Protein 1RSU (pdb70)

Foldseek 3Di:
DPPQPAAWKAWPQQKIWHWDQDLVFKIWGWIAHNPGDVLGIWIKIWGWDNDDDPPQDFIWIKMKTQPDDPNDHQQKMKMWTFTWHGDPWTKTKTKMWIAHDDDPVPRVPGIDIGIIMITNDGD/DDDPVPVD

InterPro domains:
  IPR005468 Avidin/streptavidin [PF01382] (38-156)
  IPR005468 Avidin/streptavidin [PS51326] (37-159)
  IPR005469 Avidin [PR00709] (41-55)
  IPR005469 Avidin [PR00709] (61-69)
  IPR005469 Avidin [PR00709] (90-102)
  IPR005469 Avidin [PR00709] (112-122)
  IPR005469 Avidin [PR00709] (128-139)
  IPR005469 Avidin [PR00709] (144-160)
  IPR017889 Avidin-like, conserved site [PS00577] (142-156)
  IPR036896 Avidin-like superfamily [G3DSA:2.40.128.30] (25-167)
  IPR036896 Avidin-like superfamily [SSF50876] (41-161)
  IPR051764 Avidin/Streptavidin-related [PTHR34399] (16-161)

Radius of gyration: 15.05 Å; Cα contacts (8 Å, |Δi|>4): 318; chains: 2; bounding box: 38×26×44 Å

B-factor: mean 24.79, std 15.85, range [7.82, 92.3]

Secondary structure (DSSP, 8-state):
--TTTSEEEEETTS-EEEEEE-TTSEEEEEEE-TT--GGG-EEEEEEE-SS--SSS--EEEEEEEEEE-SS-EEEEEEEEEEEEE-STT-EEEEEEEEEE---STTGGGSEEEEEEEEESS--/---GGG--

Solvent-accessible surface area: 7251 Å² total; per-residue (Å²): 94,30,82,28,0,56,23,47,0,36,2,117,88,15,0,17,2,66,3,72,6,22,79,100,1,31,4,71,20,32,0,20,3,58,116,29,68,42,89,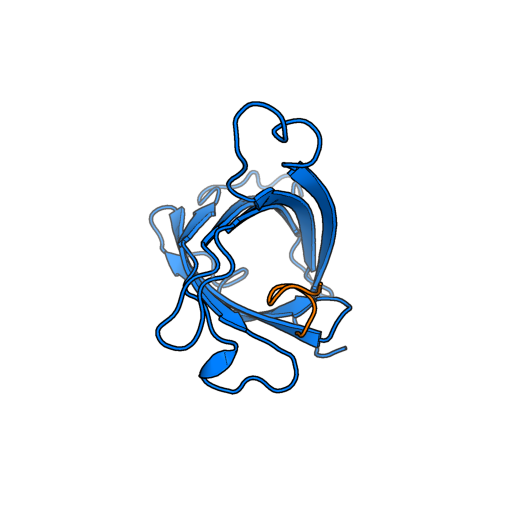13,91,4,116,2,90,16,144,13,61,42,86,43,62,143,119,72,65,22,9,61,14,22,5,54,0,60,1,116,24,144,135,90,68,29,125,15,36,0,57,2,75,21,85,27,40,32,63,112,113,15,81,0,57,8,121,25,92,1,62,28,68,55,93,166,84,50,46,196,118,20,69,88,109,15,140,12,43,0,45,77,115,140,100,234,74,10,3,1,81,80,16

Structure (mmCIF, N/CA/C/O backbone):
data_1RSU
#
_entry.id   1RSU
#
_cell.length_a   58.400
_cell.length_b   58.400
_cell.length_c   176.500
_cell.angle_alpha   90.00
_cell.angle_beta   90.00
_cell.angle_gamma   90.00
#
_symmetry.space_group_name_H-M   'I 41 2 2'
#
loop_
_entity.id
_entity.type
_entity.pdbx_description
1 polymer STREPTAVIDIN
2 polymer 'STREP-TAG II PEPTIDE'
3 water water
#
loop_
_atom_site.group_PDB
_atom_site.id
_atom_site.type_symbol
_atom_site.label_atom_id
_atom_site.label_alt_id
_atom_site.label_comp_id
_atom_site.label_asym_id
_atom_site.label_entity_id
_atom_site.label_seq_id
_atom_site.pdbx_PDB_ins_co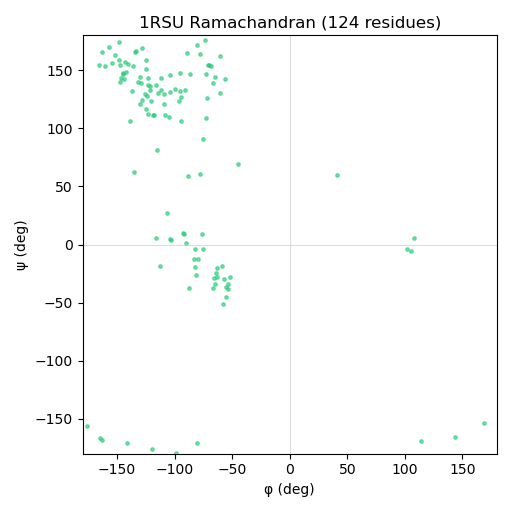de
_atom_site.Cartn_x
_atom_site.Cartn_y
_atom_site.Cartn_z
_atom_site.occupancy
_atom_site.B_iso_or_equiv
_atom_site.auth_seq_id
_atom_site.auth_comp_id
_atom_site.auth_asym_id
_atom_site.auth_atom_id
_atom_site.pdbx_PDB_model_num
ATOM 1 N N . MET A 1 1 ? 25.465 11.260 97.997 1.00 89.85 13 MET B N 1
ATOM 2 C CA . MET A 1 1 ? 26.326 10.744 99.096 1.00 89.03 13 MET B CA 1
ATOM 3 C C . MET A 1 1 ? 26.282 9.232 99.077 1.00 87.83 13 MET B C 1
ATOM 4 O O . MET A 1 1 ? 27.199 8.572 99.583 1.00 89.31 13 MET B O 1
ATOM 12 N N . GLU A 1 2 ? 25.208 8.686 98.502 1.00 84.66 14 GLU B N 1
ATOM 13 C CA . GLU A 1 2 ? 25.050 7.244 98.428 1.00 79.90 14 GLU B CA 1
ATOM 14 C C . GLU A 1 2 ? 25.951 6.614 97.370 1.00 75.88 14 GLU B C 1
ATOM 15 O O . GLU A 1 2 ? 25.616 6.538 96.176 1.00 73.93 14 GLU B O 1
ATOM 22 N N . ALA A 1 3 ? 27.136 6.232 97.835 1.00 70.66 15 ALA B N 1
ATOM 23 C CA . ALA A 1 3 ? 28.131 5.582 97.013 1.00 64.11 15 ALA B CA 1
ATOM 24 C C . ALA A 1 3 ? 27.507 4.250 96.611 1.00 58.84 15 ALA B C 1
ATOM 25 O O . ALA A 1 3 ? 27.720 3.769 95.489 1.00 61.14 15 ALA B O 1
ATOM 28 N N . GLY A 1 4 ? 26.712 3.680 97.523 1.00 49.15 16 GLY B N 1
ATOM 29 C CA . GLY A 1 4 ? 26.053 2.419 97.257 1.00 37.41 16 GLY B CA 1
ATOM 30 C C . GLY A 1 4 ? 25.255 2.480 95.971 1.00 30.63 16 GLY B C 1
ATOM 31 O O . GLY A 1 4 ? 25.244 1.527 95.193 1.00 29.50 16 GLY B O 1
ATOM 33 N N . ILE A 1 5 ? 24.616 3.620 95.734 1.00 23.67 17 ILE B N 1
ATOM 34 C CA . ILE A 1 5 ? 23.807 3.806 94.545 1.00 20.13 17 ILE B CA 1
ATOM 35 C C . ILE A 1 5 ? 24.600 4.304 93.346 1.00 19.18 17 ILE B C 1
ATOM 36 O O . ILE A 1 5 ? 24.316 3.946 92.211 1.00 17.64 17 ILE B O 1
ATOM 42 N N . THR A 1 6 ? 25.566 5.176 93.590 1.00 19.21 18 THR B N 1
ATOM 43 C CA . THR A 1 6 ? 26.354 5.739 92.506 1.00 18.34 18 THR B CA 1
ATOM 44 C C . THR A 1 6 ? 27.080 4.637 91.751 1.00 18.87 18 THR B C 1
ATOM 45 O O . THR A 1 6 ? 27.699 3.746 92.354 1.00 19.53 18 THR B O 1
ATOM 51 N N . GLY A 1 7 ? 26.962 4.667 90.434 1.00 17.22 19 GLY B N 1
ATOM 52 C CA . GLY A 1 7 ? 27.611 3.647 89.645 1.00 19.03 19 GLY B CA 1
ATOM 53 C C . GLY A 1 7 ? 26.785 3.241 88.448 1.00 17.58 19 GLY B C 1
ATOM 54 O O . GLY A 1 7 ? 25.848 3.939 88.057 1.00 17.38 19 GLY B O 1
ATOM 56 N N . THR A 1 8 ? 27.175 2.113 87.868 1.00 17.89 20 THR B N 1
ATOM 57 C CA . THR A 1 8 ? 26.547 1.531 86.693 1.00 17.09 20 THR B CA 1
ATOM 58 C C . THR A 1 8 ? 25.673 0.336 87.096 1.00 17.32 20 THR B C 1
ATOM 59 O O . THR A 1 8 ? 26.081 -0.525 87.865 1.00 16.38 20 THR B O 1
ATOM 65 N N . TRP A 1 9 ? 24.439 0.330 86.600 1.00 16.71 21 TRP B N 1
ATOM 66 C CA . TRP A 1 9 ? 23.469 -0.720 86.889 1.00 16.40 21 TRP B CA 1
ATOM 67 C C . TRP A 1 9 ? 22.952 -1.320 85.575 1.00 15.21 21 TRP B C 1
ATOM 68 O O . TRP A 1 9 ? 22.904 -0.644 84.532 1.00 15.66 21 TRP B O 1
ATOM 81 N N . TYR A 1 10 ? 22.572 -2.584 85.621 1.00 15.11 22 TYR B N 1
ATOM 82 C CA . TYR A 1 10 ? 22.093 -3.246 84.419 1.00 16.03 22 TYR B CA 1
ATOM 83 C C . TYR A 1 10 ? 20.806 -3.953 84.758 1.00 16.90 22 TYR B C 1
ATOM 84 O O . TYR A 1 10 ? 20.693 -4.524 85.843 1.00 17.09 22 TYR B O 1
ATOM 95 N N . ASN A 1 11 ? 19.832 -3.903 83.857 1.00 19.12 23 ASN B N 1
ATOM 96 C CA . ASN A 1 11 ? 18.574 -4.607 84.092 1.00 22.45 23 ASN B CA 1
ATOM 97 C C . ASN A 1 11 ? 18.626 -5.941 83.328 1.00 24.78 23 ASN B C 1
ATOM 98 O O . ASN A 1 11 ? 19.630 -6.244 82.666 1.00 23.98 23 ASN B O 1
ATOM 106 N N . GLN A 1 12 ? 17.558 -6.730 83.410 1.00 29.23 24 GLN B N 1
ATOM 107 C CA . GLN A 1 12 ? 17.508 -8.029 82.740 1.00 35.63 24 GLN B CA 1
ATOM 108 C C . GLN A 1 12 ? 17.722 -8.014 81.231 1.00 35.84 24 GLN B C 1
ATOM 109 O O . GLN A 1 12 ? 18.229 -8.984 80.665 1.00 38.12 24 GLN B O 1
ATOM 118 N N . LEU A 1 13 ? 17.330 -6.919 80.584 1.00 34.87 25 LEU B N 1
ATOM 119 C CA . LEU A 1 13 ? 17.439 -6.781 79.131 1.00 32.89 25 LEU B CA 1
ATOM 120 C C . LEU A 1 13 ? 18.808 -6.338 78.626 1.00 32.20 25 LEU B C 1
ATOM 121 O O . LEU A 1 13 ? 19.091 -6.456 77.443 1.00 34.58 25 LEU B O 1
ATOM 131 N N . GLY A 1 14 ? 19.678 -5.875 79.512 1.00 31.60 26 GLY B N 1
ATOM 132 C CA . GLY A 1 14 ? 20.962 -5.398 79.042 1.00 30.56 26 GLY B CA 1
ATOM 133 C C . GLY A 1 14 ? 21.050 -3.872 79.054 1.00 28.95 26 GLY B C 1
ATOM 134 O O . GLY A 1 14 ? 22.126 -3.312 78.801 1.00 30.64 26 GLY B O 1
ATOM 136 N N . SER A 1 15 ? 19.946 -3.189 79.359 1.00 25.67 27 SER B N 1
ATOM 137 C CA . SER A 1 15 ? 19.950 -1.719 79.422 1.00 24.79 27 SER B CA 1
ATOM 138 C C . SER A 1 15 ? 20.862 -1.266 80.557 1.00 21.70 27 SER B C 1
ATOM 139 O O . SER A 1 15 ? 20.934 -1.912 81.611 1.00 21.32 27 SER B O 1
ATOM 144 N N . THR A 1 16 ? 21.547 -0.155 80.337 1.00 20.13 28 THR B N 1
ATOM 145 C CA . THR A 1 16 ? 22.487 0.364 81.305 1.00 20.13 28 THR B CA 1
ATOM 146 C C . THR A 1 16 ? 22.029 1.694 81.851 1.00 18.25 28 THR B C 1
ATOM 147 O O . THR A 1 16 ? 21.677 2.601 81.111 1.00 18.77 28 THR B O 1
ATOM 153 N N . PHE A 1 17 ? 22.040 1.776 83.172 1.00 18.17 29 PHE B N 1
ATOM 154 C CA . PHE A 1 17 ? 21.599 2.928 83.937 1.00 18.41 29 PHE B CA 1
ATOM 155 C C . PHE A 1 17 ? 22.840 3.416 84.698 1.00 19.80 29 PHE B C 1
ATOM 156 O O . PHE A 1 17 ? 23.407 2.704 85.524 1.00 18.35 29 PHE B O 1
ATOM 165 N N . ILE A 1 18 ? 23.339 4.582 84.327 1.00 18.52 30 ILE B N 1
ATOM 166 C CA . ILE A 1 18 ? 24.512 5.141 84.987 1.00 19.52 30 ILE B CA 1
ATOM 167 C C . ILE A 1 18 ? 24.029 6.331 85.815 1.00 18.45 30 ILE B C 1
ATOM 168 O O . ILE A 1 18 ? 23.482 7.290 85.287 1.00 19.37 30 ILE B O 1
ATOM 174 N N . VAL A 1 19 ? 24.250 6.285 87.114 1.00 17.76 31 VAL B N 1
ATOM 175 C CA . VAL A 1 19 ? 23.738 7.334 87.970 1.00 17.17 31 VAL B CA 1
ATOM 176 C C . VAL A 1 19 ? 24.720 7.829 89.031 1.00 18.19 31 VAL B C 1
ATOM 177 O O . VAL A 1 19 ? 25.595 7.090 89.476 1.00 16.69 31 VAL B O 1
ATOM 182 N N . THR A 1 20 ? 24.539 9.085 89.440 1.00 19.18 32 THR B N 1
ATOM 183 C CA . THR A 1 20 ? 25.331 9.696 90.499 1.00 19.11 32 THR B CA 1
ATOM 184 C C . THR A 1 20 ? 24.332 10.112 91.576 1.00 19.03 32 THR B C 1
ATOM 185 O O . THR A 1 20 ? 23.357 10.806 91.261 1.00 19.13 32 THR B O 1
ATOM 191 N N . ALA A 1 21 ? 24.523 9.624 92.804 1.00 17.43 33 ALA B N 1
ATOM 192 C CA . ALA A 1 21 ? 23.653 9.968 93.939 1.00 18.61 33 ALA B CA 1
ATOM 193 C C . ALA A 1 21 ? 24.249 11.144 94.719 1.00 20.47 33 ALA B C 1
ATOM 194 O O . ALA A 1 21 ? 25.240 10.961 95.433 1.00 23.94 33 ALA B O 1
ATOM 197 N N . GLY A 1 22 ? 23.660 12.332 94.581 1.00 20.87 34 GLY B N 1
ATOM 198 C CA . GLY A 1 22 ? 24.129 13.528 95.269 1.00 21.62 34 GLY B CA 1
ATOM 199 C C . GLY A 1 22 ? 23.876 13.464 96.764 1.00 23.75 34 GLY B C 1
ATOM 200 O O . GLY A 1 22 ? 22.975 12.763 97.221 1.00 24.42 34 GLY B O 1
ATOM 202 N N . ALA A 1 23 ? 24.673 14.184 97.548 1.00 25.84 35 ALA B N 1
ATOM 203 C CA . ALA A 1 23 ? 24.521 14.171 99.013 1.00 28.20 35 ALA B CA 1
ATOM 204 C C . ALA A 1 23 ? 23.186 14.750 99.456 1.00 30.05 35 ALA B C 1
ATOM 205 O O . ALA A 1 23 ? 22.675 14.432 100.528 1.00 32.99 35 ALA B O 1
ATOM 208 N N . ASP A 1 24 ? 22.639 15.592 98.596 1.00 29.81 36 ASP B N 1
ATOM 209 C CA . ASP A 1 24 ? 21.364 16.262 98.799 1.00 31.34 36 ASP B CA 1
ATOM 210 C C . ASP A 1 24 ? 20.136 15.401 98.499 1.00 27.58 36 ASP B C 1
ATOM 211 O O . ASP A 1 24 ? 19.020 15.813 98.775 1.00 28.90 36 ASP B O 1
ATOM 217 N N . GLY A 1 25 ? 20.333 14.259 97.863 1.00 22.21 37 GLY B N 1
ATOM 218 C CA . GLY A 1 25 ? 19.200 13.428 97.532 1.00 18.74 37 GLY B CA 1
ATOM 219 C C . GLY A 1 25 ? 18.899 13.453 96.051 1.00 16.62 37 GLY B C 1
ATOM 220 O O . GLY A 1 25 ? 17.926 12.859 95.619 1.00 17.28 37 GLY B O 1
ATOM 222 N N . ALA A 1 26 ? 19.738 14.101 95.261 1.00 14.16 38 ALA B N 1
ATOM 223 C CA . ALA A 1 26 ? 19.508 14.158 93.835 1.00 14.09 38 ALA B CA 1
ATOM 224 C C . ALA A 1 26 ? 20.107 12.949 93.112 1.00 16.96 38 ALA B C 1
ATOM 225 O O . ALA A 1 26 ? 21.104 12.383 93.572 1.00 18.69 38 ALA B O 1
ATOM 228 N N . LEU A 1 27 ? 19.458 12.508 92.033 1.00 15.62 39 LEU B N 1
ATOM 229 C CA . LEU A 1 27 ? 19.960 11.413 91.190 1.00 15.82 39 LEU B CA 1
ATOM 230 C C . LEU A 1 27 ? 20.075 12.063 89.839 1.00 16.34 39 LEU B C 1
ATOM 231 O O . LEU A 1 27 ? 19.137 12.743 89.398 1.00 16.51 39 LEU B O 1
ATOM 237 N N . THR A 1 28 ? 21.205 11.845 89.182 1.00 14.43 40 THR B N 1
ATOM 238 C CA . THR A 1 28 ? 21.460 12.417 87.876 1.00 16.12 40 THR B CA 1
ATOM 239 C C . THR A 1 28 ? 22.248 11.391 87.050 1.00 15.22 40 THR B C 1
ATOM 240 O O . THR A 1 28 ? 23.096 10.676 87.592 1.00 18.06 40 THR B O 1
ATOM 250 N N . GLY A 1 29 ? 21.973 11.298 85.759 1.00 13.52 41 GLY B N 1
ATOM 251 C CA . GLY A 1 29 ? 22.708 10.346 84.960 1.00 13.08 41 GLY B CA 1
ATOM 252 C C . GLY A 1 29 ? 22.128 10.132 83.586 1.00 12.52 41 GLY B C 1
ATOM 253 O O . GLY A 1 29 ? 21.462 10.999 83.030 1.00 13.10 41 GLY B O 1
ATOM 255 N N . THR A 1 30 ? 22.373 8.949 83.039 1.00 13.50 42 THR B N 1
ATOM 256 C CA . THR A 1 30 ? 21.886 8.591 81.707 1.00 15.80 42 THR B CA 1
ATOM 257 C C . THR A 1 30 ? 21.406 7.124 81.655 1.00 16.18 42 THR B C 1
ATOM 258 O O . THR A 1 30 ? 21.808 6.294 82.482 1.00 18.28 42 THR B O 1
ATOM 268 N N . TYR A 1 31 ? 20.510 6.824 80.720 1.00 15.90 43 TYR B N 1
ATOM 269 C CA . TYR A 1 31 ? 19.961 5.483 80.538 1.00 15.72 43 TYR B CA 1
ATOM 270 C C . TYR A 1 31 ? 20.296 5.188 79.095 1.00 16.80 43 TYR B C 1
ATOM 271 O O . TYR A 1 31 ? 20.159 6.072 78.250 1.00 17.57 43 TYR B O 1
ATOM 291 N N . GLU A 1 32 ? 20.761 3.984 78.804 1.00 18.67 44 GLU B N 1
ATOM 292 C CA . GLU A 1 32 ? 21.086 3.626 77.423 1.00 25.04 44 GLU B CA 1
ATOM 293 C C . GLU A 1 32 ? 20.862 2.141 77.106 1.00 28.75 44 GLU B C 1
ATOM 294 O O . GLU A 1 32 ? 20.565 1.342 78.006 1.00 25.55 44 GLU B O 1
ATOM 301 N N . SER A 1 33 ? 21.024 1.777 75.830 1.00 34.39 45 SER B N 1
ATOM 302 C CA . SER A 1 33 ? 20.860 0.396 75.351 1.00 38.24 45 SER B CA 1
ATOM 303 C C . SER A 1 33 ? 22.054 -0.523 75.592 1.00 43.75 45 SER B C 1
ATOM 304 O O . SER A 1 33 ? 23.148 -0.065 75.967 1.00 44.18 45 SER B O 1
ATOM 309 N N . ALA A 1 34 ? 21.845 -1.816 75.325 1.00 48.72 46 ALA B N 1
ATOM 310 C CA . ALA A 1 34 ? 22.896 -2.828 75.461 1.00 52.82 46 ALA B CA 1
ATOM 311 C C . ALA A 1 34 ? 24.037 -2.393 74.547 1.00 54.97 46 ALA B C 1
ATOM 312 O O . ALA A 1 34 ? 25.191 -2.310 74.972 1.00 56.65 46 ALA B O 1
ATOM 315 N N . VAL A 1 35 ? 23.702 -2.100 73.292 1.00 57.16 47 VAL B N 1
ATOM 316 C CA . VAL A 1 35 ? 24.685 -1.609 72.320 1.00 59.28 47 VAL B CA 1
ATOM 317 C C . VAL A 1 35 ? 24.704 -0.087 72.475 1.00 58.53 47 VAL B C 1
ATOM 318 O O . VAL A 1 35 ? 24.408 0.665 71.537 1.00 59.48 47 VAL B O 1
ATOM 323 N N . GLY A 1 36 ? 25.029 0.336 73.691 1.00 55.67 48 GLY B N 1
ATOM 324 C CA . GLY A 1 36 ? 25.062 1.736 74.044 1.00 52.75 48 GLY B CA 1
ATOM 325 C C . GLY A 1 36 ? 25.709 2.757 73.126 1.00 50.80 48 GLY B C 1
ATOM 326 O O . GLY A 1 36 ? 26.777 3.305 73.441 1.00 51.38 48 GLY B O 1
ATOM 328 N N . ASN A 1 37 ? 25.099 3.008 71.976 1.00 46.78 49 ASN B N 1
ATOM 329 C CA . ASN A 1 37 ? 25.624 4.039 71.113 1.00 43.98 49 ASN B CA 1
ATOM 330 C C . ASN A 1 37 ? 24.931 5.330 71.560 1.00 41.28 49 ASN B C 1
ATOM 331 O O . ASN A 1 37 ? 23.935 5.295 72.303 1.00 40.21 49 ASN B O 1
ATOM 339 N N . ALA A 1 38 ? 25.466 6.468 71.136 1.00 37.78 50 ALA B N 1
ATOM 340 C CA . ALA A 1 38 ? 24.926 7.769 71.516 1.00 33.91 50 ALA B CA 1
ATOM 341 C C . ALA A 1 38 ? 23.450 7.908 71.210 1.00 30.52 50 ALA B C 1
ATOM 342 O O . ALA A 1 38 ? 22.710 8.544 71.948 1.00 28.33 50 ALA B O 1
ATOM 345 N N . GLU A 1 39 ? 23.029 7.277 70.127 1.00 28.29 51 GLU B N 1
ATOM 346 C CA . GLU A 1 39 ? 21.652 7.343 69.695 1.00 28.77 51 GLU B CA 1
ATOM 347 C C . GLU A 1 39 ? 20.657 6.738 70.680 1.00 26.21 51 GLU B C 1
ATOM 348 O O . GLU A 1 39 ? 19.467 7.069 70.648 1.00 24.05 51 GLU B O 1
ATOM 355 N N . SER A 1 40 ? 21.159 5.880 71.567 1.00 23.70 52 SER B N 1
ATOM 356 C CA . SER A 1 40 ? 20.319 5.186 72.537 1.00 23.65 52 SER B CA 1
ATOM 357 C C . SER A 1 40 ? 20.427 5.764 73.942 1.00 20.63 52 SER B C 1
ATOM 358 O O . SER A 1 40 ? 19.856 5.219 74.889 1.00 19.57 52 SER B O 1
ATOM 363 N N . ARG A 1 41 ? 21.173 6.850 74.083 1.00 19.69 53 ARG B N 1
ATOM 364 C CA . ARG A 1 41 ? 21.387 7.448 75.391 1.00 17.17 53 ARG B CA 1
ATOM 365 C C . ARG A 1 41 ? 20.415 8.592 75.693 1.00 15.17 53 ARG B C 1
ATOM 366 O O . ARG A 1 41 ? 20.246 9.502 74.880 1.00 15.53 53 ARG B O 1
ATOM 380 N N . TYR A 1 42 ? 19.814 8.564 76.884 1.00 14.38 54 TYR B N 1
ATOM 381 C CA . TYR A 1 42 ? 18.847 9.575 77.308 1.00 12.89 54 TYR B CA 1
ATOM 382 C C . TYR A 1 42 ? 19.184 10.034 78.716 1.00 12.55 54 TYR B C 1
ATOM 383 O O . TYR A 1 42 ? 19.709 9.261 79.521 1.00 14.05 54 TYR B O 1
ATOM 394 N N A VAL A 1 43 ? 18.959 11.304 79.007 0.30 12.58 55 VAL B N 1
ATOM 395 N N B VAL A 1 43 ? 18.883 11.293 78.993 0.70 11.88 55 VAL B N 1
ATOM 396 C CA A VAL A 1 43 ? 19.265 11.797 80.343 0.30 12.84 55 VAL B CA 1
ATOM 397 C CA B VAL A 1 43 ? 19.139 11.899 80.302 0.70 12.61 55 VAL B CA 1
ATOM 398 C C A VAL A 1 43 ? 18.156 11.437 81.332 0.30 12.31 55 VAL B C 1
ATOM 399 C C B VAL A 1 43 ? 18.101 11.462 81.349 0.50 11.46 55 VAL B C 1
ATOM 400 O O A VAL A 1 43 ? 16.989 11.271 80.962 0.30 11.84 55 VAL B O 1
ATOM 401 O O B VAL A 1 43 ? 16.921 11.271 81.036 0.50 10.30 55 VAL B O 1
ATOM 410 N N . LEU A 1 44 ? 18.538 11.303 82.593 1.00 12.53 56 LEU B N 1
ATOM 411 C CA . LEU A 1 44 ? 17.604 10.961 83.648 1.00 14.91 56 LEU B CA 1
ATOM 412 C C . LEU A 1 44 ? 17.857 11.835 84.852 1.00 14.51 56 LEU B C 1
ATOM 413 O O . LEU A 1 44 ? 18.970 12.287 85.072 1.00 13.82 56 LEU B O 1
ATOM 419 N N . THR A 1 45 ? 16.814 12.056 85.634 1.00 14.40 57 THR B N 1
ATOM 420 C CA . THR A 1 45 ? 16.927 12.808 86.861 1.00 13.76 57 THR B CA 1
ATOM 421 C C . THR A 1 45 ? 15.943 12.166 87.838 1.00 13.68 57 THR B C 1
ATOM 422 O O . THR A 1 45 ? 14.890 11.692 87.422 1.00 13.07 57 THR B O 1
ATOM 432 N N . GLY A 1 46 ? 16.265 12.181 89.126 1.00 13.19 58 GLY B N 1
ATOM 433 C CA . GLY A 1 46 ? 15.378 11.610 90.104 1.00 12.58 58 GLY B CA 1
ATOM 434 C C . GLY A 1 46 ? 15.775 12.064 91.488 1.00 13.62 58 GLY B C 1
ATOM 435 O O . GLY A 1 46 ? 16.598 12.972 91.636 1.00 12.39 58 GLY B O 1
ATOM 437 N N . ARG A 1 47 ? 15.225 11.396 92.494 1.00 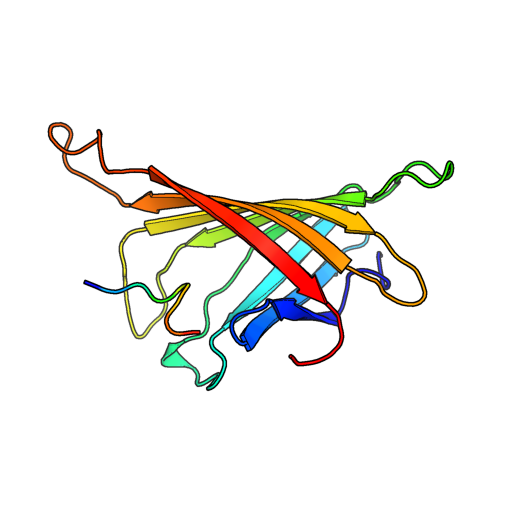14.39 59 ARG B N 1
ATOM 438 C CA . ARG A 1 47 ? 15.480 11.712 93.901 1.00 14.51 59 ARG B CA 1
ATOM 439 C C . ARG A 1 47 ? 15.528 10.396 94.671 1.00 13.74 59 ARG B C 1
ATOM 440 O O . ARG A 1 47 ? 14.940 9.407 94.244 1.00 12.50 59 ARG B O 1
ATOM 454 N N . TYR A 1 48 ? 16.194 10.405 95.825 1.00 13.48 60 TYR B N 1
ATOM 455 C CA . TYR A 1 48 ? 16.278 9.226 96.665 1.00 12.52 60 TYR B CA 1
ATOM 456 C C . TYR A 1 48 ? 16.352 9.692 98.114 1.00 12.49 60 TYR B C 1
ATOM 457 O O . TYR A 1 48 ? 16.697 10.848 98.388 1.00 13.69 60 TYR B O 1
ATOM 468 N N . ASP A 1 49 ? 15.997 8.800 99.026 1.00 12.06 61 ASP B N 1
ATOM 469 C CA . ASP A 1 49 ? 16.027 9.073 100.466 1.00 13.22 61 ASP B CA 1
ATOM 470 C C . ASP A 1 49 ? 17.517 9.083 100.868 1.00 15.81 61 ASP B C 1
ATOM 471 O O . ASP A 1 49 ? 18.178 8.036 100.891 1.00 15.90 61 ASP B O 1
ATOM 477 N N . SER A 1 50 ? 18.046 10.260 101.179 1.00 16.83 62 SER B N 1
ATOM 478 C CA . SER A 1 50 ? 19.454 10.370 101.547 1.00 18.39 62 SER B CA 1
ATOM 479 C C . SER A 1 50 ? 19.762 10.026 103.011 1.00 19.80 62 SER B C 1
ATOM 480 O O . SER A 1 50 ? 20.924 9.991 103.410 1.00 21.46 62 SER B O 1
ATOM 485 N N . ALA A 1 51 ? 18.725 9.745 103.797 1.00 17.81 63 ALA B N 1
ATOM 486 C CA . ALA A 1 51 ? 18.892 9.369 105.201 1.00 18.93 63 ALA B CA 1
ATOM 487 C C . ALA A 1 51 ? 17.990 8.171 105.516 1.00 20.42 63 ALA B C 1
ATOM 488 O O . ALA A 1 51 ? 17.084 8.270 106.340 1.00 18.84 63 ALA B O 1
ATOM 491 N N . PRO A 1 52 ? 18.219 7.021 104.850 1.00 21.74 64 PRO B N 1
ATOM 492 C CA . PRO A 1 52 ? 17.405 5.823 105.073 1.00 22.38 64 PRO B CA 1
ATOM 493 C C . PRO A 1 52 ? 17.425 5.261 106.495 1.00 24.14 64 PRO B C 1
ATOM 494 O O . PRO A 1 52 ? 18.293 5.607 107.301 1.00 23.41 64 PRO B O 1
ATOM 498 N N . ALA A 1 53 ? 16.435 4.426 106.807 1.00 25.56 65 ALA B N 1
ATOM 499 C CA . ALA A 1 53 ? 16.354 3.797 108.112 1.00 28.21 65 ALA B CA 1
ATOM 500 C C . ALA A 1 53 ? 17.488 2.777 108.163 1.00 31.72 65 ALA B C 1
ATOM 501 O O . ALA A 1 53 ? 17.936 2.257 107.138 1.00 31.60 65 ALA B O 1
ATOM 504 N N . THR A 1 54 ? 17.938 2.475 109.366 1.00 36.48 66 THR B N 1
ATOM 505 C CA . THR A 1 54 ? 19.044 1.549 109.537 1.00 40.83 66 THR B CA 1
ATOM 506 C C . THR A 1 54 ? 18.610 0.149 109.986 1.00 42.77 66 THR B C 1
ATOM 507 O O . THR A 1 54 ? 19.446 -0.745 110.171 1.00 47.66 66 THR B O 1
ATOM 513 N N . ASP A 1 55 ? 17.301 -0.058 110.085 1.00 40.00 67 ASP B N 1
ATOM 514 C CA . ASP A 1 55 ? 16.744 -1.337 110.512 1.00 35.98 67 ASP B CA 1
ATOM 515 C C . ASP A 1 55 ? 16.788 -2.422 109.435 1.00 34.64 67 ASP B C 1
ATOM 516 O O . ASP A 1 55 ? 16.183 -3.476 109.595 1.00 34.21 67 ASP B O 1
ATOM 522 N N . GLY A 1 56 ? 17.472 -2.157 108.331 1.00 31.54 68 GLY B N 1
ATOM 523 C CA . GLY A 1 56 ? 17.521 -3.141 107.270 1.00 29.86 68 GLY B CA 1
ATOM 524 C C . GLY A 1 56 ? 16.578 -2.819 106.117 1.00 28.78 68 GLY B C 1
ATOM 525 O O . GLY A 1 56 ? 16.567 -3.549 105.125 1.00 29.87 68 GLY B O 1
ATOM 527 N N . SER A 1 57 ? 15.775 -1.760 106.236 1.00 25.31 69 SER B N 1
ATOM 528 C CA . SER A 1 57 ? 14.863 -1.372 105.159 1.00 23.17 69 SER B CA 1
ATOM 529 C C . SER A 1 57 ? 15.662 -0.869 103.971 1.00 21.95 69 SER B C 1
ATOM 530 O O . SER A 1 57 ? 16.766 -0.345 104.129 1.00 21.75 69 SER B O 1
ATOM 535 N N . GLY A 1 58 ? 15.081 -1.000 102.784 1.00 20.69 70 GLY B N 1
ATOM 536 C CA . GLY A 1 58 ? 15.720 -0.517 101.577 1.00 17.98 70 GLY B CA 1
ATOM 537 C C . GLY A 1 58 ? 15.668 1.007 101.507 1.00 16.18 70 GLY B C 1
ATOM 538 O O . GLY A 1 58 ? 15.050 1.671 102.355 1.00 17.43 70 GLY B O 1
ATOM 540 N N . THR A 1 59 ? 16.304 1.551 100.477 1.00 14.63 71 THR B N 1
ATOM 541 C CA . THR A 1 59 ? 16.375 2.991 100.240 1.00 15.63 71 THR B CA 1
ATOM 542 C C . THR A 1 59 ? 15.430 3.386 99.090 1.00 14.47 71 THR B C 1
ATOM 543 O O . THR A 1 59 ? 15.685 3.046 97.930 1.00 14.02 71 THR B O 1
ATOM 549 N N . ALA A 1 60 ? 14.345 4.096 99.424 1.00 14.93 72 ALA B N 1
ATOM 550 C CA . ALA A 1 60 ? 13.349 4.508 98.431 1.00 11.96 72 ALA B CA 1
ATOM 551 C C . ALA A 1 60 ? 13.934 5.516 97.443 1.00 13.16 72 ALA B C 1
ATOM 552 O O . ALA A 1 60 ? 14.715 6.401 97.817 1.00 14.01 72 ALA B O 1
ATOM 555 N N . LEU A 1 61 ? 13.591 5.352 96.171 1.00 11.75 73 LEU B N 1
ATOM 556 C CA . LEU A 1 61 ? 14.077 6.245 95.127 1.00 13.23 73 LEU B CA 1
ATOM 557 C C . LEU A 1 61 ? 13.137 6.226 93.889 1.00 12.52 73 LEU B C 1
ATOM 558 O O . LEU A 1 61 ? 12.220 5.412 93.793 1.00 13.52 73 LEU B O 1
ATOM 568 N N . GLY A 1 62 ? 13.368 7.145 92.959 1.00 12.96 74 GLY B N 1
ATOM 569 C CA . GLY A 1 62 ? 12.592 7.178 91.742 1.00 11.81 74 GLY B CA 1
ATOM 570 C C . GLY A 1 62 ? 13.331 8.077 90.768 1.00 11.86 74 GLY B C 1
ATOM 571 O O . GLY A 1 62 ? 14.122 8.922 91.190 1.00 10.78 74 GLY B O 1
ATOM 573 N N . TRP A 1 63 ? 13.116 7.861 89.472 1.00 9.99 75 TRP B N 1
ATOM 574 C CA . TRP A 1 63 ? 13.723 8.693 88.444 1.00 10.21 75 TRP B CA 1
ATOM 575 C C . TRP A 1 63 ? 12.841 8.711 87.191 1.00 10.58 75 TRP B C 1
ATOM 576 O O . TRP A 1 63 ? 11.957 7.856 87.021 1.00 11.62 75 TRP B O 1
ATOM 589 N N . THR A 1 64 ? 13.088 9.686 86.323 1.00 9.41 76 THR B N 1
ATOM 590 C CA . THR A 1 64 ? 12.336 9.852 85.097 1.00 10.25 76 THR B CA 1
ATOM 591 C C . THR A 1 64 ? 13.270 10.009 83.910 1.00 11.78 76 THR B C 1
ATOM 592 O O . THR A 1 64 ? 14.377 10.549 84.048 1.00 12.99 76 THR B O 1
ATOM 598 N N . VAL A 1 65 ? 12.854 9.445 82.779 1.00 11.52 77 VAL B N 1
ATOM 599 C CA . VAL A 1 65 ? 13.535 9.604 81.503 1.00 11.78 77 VAL B CA 1
ATOM 600 C C . VAL A 1 65 ? 12.445 10.058 80.507 1.00 12.59 77 VAL B C 1
ATOM 601 O O . VAL A 1 65 ? 11.382 9.437 80.417 1.00 13.07 77 VAL B O 1
ATOM 606 N N . ALA A 1 66 ? 12.659 11.194 79.845 1.00 13.06 78 ALA B N 1
ATOM 607 C CA . ALA A 1 66 ? 11.766 11.648 78.763 1.00 13.13 78 ALA B CA 1
ATOM 608 C C . ALA A 1 66 ? 12.493 11.081 77.523 1.00 13.70 78 ALA B C 1
ATOM 609 O O . ALA A 1 66 ? 13.691 11.344 77.307 1.00 14.83 78 ALA B O 1
ATOM 612 N N . TRP A 1 67 ? 11.776 10.331 76.702 1.00 11.99 79 TRP B N 1
ATOM 613 C CA . TRP A 1 67 ? 12.390 9.704 75.554 1.00 12.91 79 TRP B CA 1
ATOM 614 C C . TRP A 1 67 ? 12.644 10.602 74.372 1.00 13.65 79 TRP B C 1
ATOM 615 O O . TRP A 1 67 ? 12.174 10.350 73.260 1.00 13.86 79 TRP B O 1
ATOM 628 N N . LYS A 1 68 ? 13.453 11.623 74.609 1.00 13.65 80 LYS B N 1
ATOM 629 C CA . LYS A 1 68 ? 13.852 12.527 73.552 1.00 15.35 80 LYS B CA 1
ATOM 630 C C . LYS A 1 68 ? 15.343 12.794 73.707 1.00 14.34 80 LYS B C 1
ATOM 631 O O . LYS A 1 68 ? 15.818 12.996 74.826 1.00 13.97 80 LYS B O 1
ATOM 641 N N . ASN A 1 69 ? 16.078 12.680 72.607 1.00 14.04 81 ASN B N 1
ATOM 642 C CA . ASN A 1 69 ? 17.491 13.020 72.577 1.00 15.82 81 ASN B CA 1
ATOM 643 C C . ASN A 1 69 ? 17.721 13.690 71.220 1.00 17.45 81 ASN B C 1
ATOM 644 O O . ASN A 1 69 ? 16.763 13.987 70.518 1.00 15.95 81 ASN B O 1
ATOM 652 N N . ASN A 1 70 ? 18.969 13.943 70.844 1.00 20.80 82 ASN B N 1
ATOM 653 C CA . ASN A 1 70 ? 19.216 14.613 69.567 1.00 24.57 82 ASN B CA 1
ATOM 654 C C . ASN A 1 70 ? 19.034 13.760 68.320 1.00 23.45 82 ASN B C 1
ATOM 655 O O . ASN A 1 70 ? 19.072 14.278 67.195 1.00 26.42 82 ASN B O 1
ATOM 663 N N . TYR A 1 71 ? 18.747 12.477 68.520 1.00 20.58 83 TYR B N 1
ATOM 664 C CA . TYR A 1 71 ? 18.563 11.529 67.422 1.00 19.91 83 TYR B CA 1
ATOM 665 C C . TYR A 1 71 ? 17.135 11.008 67.280 1.00 20.32 83 TYR B C 1
ATOM 666 O O . TYR A 1 71 ? 16.747 10.518 66.205 1.00 18.94 83 TYR B O 1
ATOM 677 N N . ARG A 1 72 ? 16.344 11.157 68.336 1.00 15.99 84 ARG B N 1
ATOM 678 C CA . ARG A 1 72 ? 15.017 10.596 68.313 1.00 18.44 84 ARG B CA 1
ATOM 679 C C . ARG A 1 72 ? 14.063 11.198 69.331 1.00 17.76 84 ARG B C 1
ATOM 680 O O . ARG A 1 72 ? 14.489 11.719 70.366 1.00 17.82 84 ARG B O 1
ATOM 694 N N . ASN A 1 73 ? 12.774 11.151 69.017 1.00 16.47 85 ASN B N 1
ATOM 695 C CA . ASN A 1 73 ? 11.754 11.610 69.948 1.00 15.75 85 ASN B CA 1
ATOM 696 C C . ASN A 1 73 ? 10.590 10.618 69.875 1.00 15.25 85 ASN B C 1
ATOM 697 O O . ASN A 1 73 ? 9.885 10.541 68.874 1.00 15.93 85 ASN B O 1
ATOM 705 N N . ALA A 1 74 ? 10.464 9.802 70.919 1.00 14.20 86 ALA B N 1
ATOM 706 C CA . ALA A 1 74 ? 9.407 8.805 71.040 1.00 14.52 86 ALA B CA 1
ATOM 707 C C . ALA A 1 74 ? 8.167 9.391 71.782 1.00 15.82 86 ALA B C 1
ATOM 708 O O . ALA A 1 74 ? 7.279 8.645 72.168 1.00 16.26 86 ALA B O 1
ATOM 711 N N . HIS A 1 75 ? 8.148 10.706 72.027 1.00 12.92 87 HIS B N 1
ATOM 712 C CA . HIS A 1 75 ? 7.024 11.391 72.681 1.00 14.02 87 HIS B CA 1
ATOM 713 C C . HIS A 1 75 ? 6.445 10.604 73.855 1.00 13.19 87 HIS B C 1
ATOM 714 O O . HIS A 1 75 ? 5.251 10.288 73.886 1.00 13.52 87 HIS B O 1
ATOM 724 N N . SER A 1 76 ? 7.294 10.346 74.835 1.00 11.92 88 SER B N 1
ATOM 725 C CA . SER A 1 76 ? 6.909 9.553 75.983 1.00 11.86 88 SER B CA 1
ATOM 726 C C . SER A 1 76 ? 7.897 9.771 77.105 1.00 10.67 88 SER B C 1
ATOM 727 O O . SER A 1 76 ? 8.971 10.332 76.908 1.00 11.83 88 SER B O 1
ATOM 732 N N . ALA A 1 77 ? 7.505 9.344 78.291 1.00 10.40 89 ALA B N 1
ATOM 733 C CA . ALA A 1 77 ? 8.330 9.467 79.459 1.00 11.39 89 ALA B CA 1
ATOM 734 C C . ALA A 1 77 ? 8.052 8.247 80.347 1.00 13.14 89 ALA B C 1
ATOM 735 O O . ALA A 1 77 ? 6.909 7.770 80.434 1.00 13.05 89 ALA B O 1
ATOM 738 N N . THR A 1 78 ? 9.102 7.746 80.992 1.00 10.92 90 THR B N 1
ATOM 739 C CA . THR A 1 78 ? 8.974 6.621 81.896 1.00 10.72 90 THR B CA 1
ATOM 740 C C . THR A 1 78 ? 9.452 7.025 83.273 1.00 11.09 90 THR B C 1
ATOM 741 O O . THR A 1 78 ? 10.457 7.735 83.393 1.00 10.81 90 THR B O 1
ATOM 747 N N . THR A 1 79 ? 8.706 6.641 84.299 1.00 10.37 91 THR B N 1
ATOM 748 C CA . THR A 1 79 ? 9.157 6.872 85.664 1.00 11.06 91 THR B CA 1
ATOM 749 C C . THR A 1 79 ? 9.374 5.508 86.327 1.00 12.54 91 THR B C 1
ATOM 750 O O . THR A 1 79 ? 8.563 4.591 86.139 1.00 12.58 91 THR B O 1
ATOM 756 N N . TRP A 1 80 ? 10.460 5.366 87.076 1.00 10.25 92 TRP B N 1
ATOM 757 C CA . TRP A 1 80 ? 10.730 4.133 87.801 1.00 11.70 92 TRP B CA 1
ATOM 758 C C . TRP A 1 80 ? 10.599 4.483 89.278 1.00 10.95 92 TRP B C 1
ATOM 759 O O . TRP A 1 80 ? 11.179 5.470 89.738 1.00 11.81 92 TRP B O 1
ATOM 772 N N . SER A 1 81 ? 9.876 3.663 90.023 1.00 9.94 93 SER B N 1
ATOM 773 C CA . SER A 1 81 ? 9.699 3.891 91.443 1.00 11.01 93 SER B CA 1
ATOM 774 C C . SER A 1 81 ? 10.134 2.600 92.131 1.00 11.94 93 SER B C 1
ATOM 775 O O . SER A 1 81 ? 9.701 1.504 91.756 1.00 11.93 93 SER B O 1
ATOM 780 N N . GLY A 1 82 ? 11.006 2.707 93.127 1.00 12.72 94 GLY B N 1
ATOM 781 C CA . GLY A 1 82 ? 11.443 1.492 93.779 1.00 13.88 94 GLY B CA 1
ATOM 782 C C . GLY A 1 82 ? 12.354 1.732 94.947 1.00 15.14 94 GLY B C 1
ATOM 783 O O . GLY A 1 82 ? 12.308 2.791 95.593 1.00 14.24 94 GLY B O 1
ATOM 785 N N . GLN A 1 83 ? 13.151 0.714 95.248 1.00 16.10 95 GLN B N 1
ATOM 786 C CA . GLN A 1 83 ? 14.095 0.794 96.348 1.00 17.36 95 GLN B CA 1
ATOM 787 C C . GLN A 1 83 ? 15.409 0.068 96.104 1.00 16.41 95 GLN B C 1
ATOM 788 O O . GLN A 1 83 ? 15.492 -0.901 95.340 1.00 15.70 95 GLN B O 1
ATOM 797 N N . TYR A 1 84 ? 16.449 0.649 96.678 1.00 16.58 96 TYR B N 1
ATOM 798 C CA . TYR A 1 84 ? 17.790 0.120 96.610 1.00 16.76 96 TYR B CA 1
ATOM 799 C C . TYR A 1 84 ? 17.970 -0.788 97.821 1.00 18.89 96 TYR B C 1
ATOM 800 O O . TYR A 1 84 ? 17.600 -0.426 98.946 1.00 16.76 96 TYR B O 1
ATOM 811 N N . VAL A 1 85 ? 18.513 -1.973 97.569 1.00 20.22 97 VAL B N 1
ATOM 812 C CA . VAL A 1 85 ? 18.794 -2.955 98.607 1.00 24.85 97 VAL B CA 1
ATOM 813 C C . VAL A 1 85 ? 20.294 -3.234 98.458 1.00 24.75 97 VAL B C 1
ATOM 814 O O . VAL A 1 85 ? 20.737 -3.730 97.438 1.00 23.92 97 VAL B O 1
ATOM 819 N N . GLY A 1 86 ? 21.080 -2.825 99.439 1.00 28.55 98 GLY B N 1
ATOM 820 C CA . GLY A 1 86 ? 22.519 -3.024 99.366 1.00 33.36 98 GLY B CA 1
ATOM 821 C C . GLY A 1 86 ? 22.989 -4.419 99.750 1.00 37.20 98 GLY B C 1
ATOM 822 O O . GLY A 1 86 ? 22.185 -5.347 99.917 1.00 37.79 98 GLY B O 1
ATOM 824 N N . GLY A 1 87 ? 24.303 -4.579 99.873 1.00 39.84 99 GLY B N 1
ATOM 825 C CA . GLY A 1 87 ? 24.843 -5.871 100.254 1.00 42.42 99 GLY B CA 1
ATOM 826 C C . GLY A 1 87 ? 25.665 -6.546 99.184 1.00 43.54 99 GLY B C 1
ATOM 827 O O . GLY A 1 87 ? 25.995 -5.931 98.155 1.00 44.07 99 GLY B O 1
ATOM 829 N N . ALA A 1 88 ? 25.975 -7.824 99.422 1.00 45.08 100 ALA B N 1
ATOM 830 C CA . ALA A 1 88 ? 26.792 -8.632 98.499 1.00 44.49 100 ALA B CA 1
ATOM 831 C C . ALA A 1 88 ? 26.198 -8.647 97.095 1.00 42.70 100 ALA B C 1
ATOM 832 O O . ALA A 1 88 ? 26.933 -8.523 96.104 1.00 43.65 100 ALA B O 1
ATOM 835 N N . GLU A 1 89 ? 24.874 -8.841 97.031 1.00 38.70 101 GLU B N 1
ATOM 836 C CA . GLU A 1 89 ? 24.133 -8.837 95.777 1.00 34.09 101 GLU B CA 1
ATOM 837 C C . GLU A 1 89 ? 23.207 -7.625 95.886 1.00 31.99 101 GLU B C 1
ATOM 838 O O . GLU A 1 89 ? 22.081 -7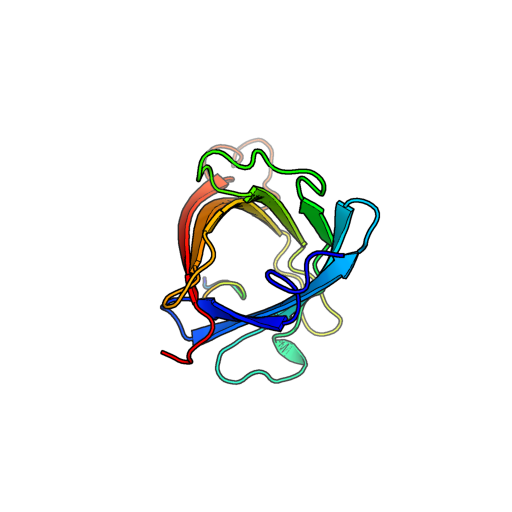.738 96.359 1.00 32.46 101 GLU B O 1
ATOM 845 N N . ALA A 1 90 ? 23.747 -6.445 95.598 1.00 28.68 102 ALA B N 1
ATOM 846 C CA . ALA A 1 90 ? 22.963 -5.214 95.660 1.00 26.36 102 ALA B CA 1
ATOM 847 C C . ALA A 1 90 ? 22.001 -5.201 94.474 1.00 24.22 102 ALA B C 1
ATOM 848 O O . ALA A 1 90 ? 22.315 -5.732 93.403 1.00 23.03 102 ALA B O 1
ATOM 851 N N . ARG A 1 91 ? 20.820 -4.623 94.670 1.00 22.55 103 ARG B N 1
ATOM 852 C CA . ARG A 1 91 ? 19.844 -4.541 93.589 1.00 20.51 103 ARG B CA 1
ATOM 853 C C . ARG A 1 91 ? 18.913 -3.373 93.783 0.50 14.68 103 ARG B C 1
ATOM 854 O O . ARG A 1 91 ? 18.790 -2.834 94.871 0.50 7.82 103 ARG B O 1
ATOM 868 N N . ILE A 1 92 ? 18.349 -2.925 92.677 1.00 15.30 104 ILE B N 1
ATOM 869 C CA . ILE A 1 92 ? 17.361 -1.851 92.709 1.00 16.67 104 ILE B CA 1
ATOM 870 C C . ILE A 1 92 ? 16.111 -2.518 92.133 1.00 16.58 104 ILE B C 1
ATOM 871 O O . ILE A 1 92 ? 16.110 -2.919 90.952 1.00 14.98 104 ILE B O 1
ATOM 881 N N . ASN A 1 93 ? 15.099 -2.710 92.979 1.00 14.58 105 ASN B N 1
ATOM 882 C CA . ASN A 1 93 ? 13.842 -3.319 92.540 1.00 14.88 105 ASN B CA 1
ATOM 883 C C . ASN A 1 93 ? 12.879 -2.191 92.224 1.00 13.98 105 ASN B C 1
ATOM 884 O O . ASN A 1 93 ? 12.647 -1.325 93.068 1.00 14.20 105 ASN B O 1
ATOM 892 N N . THR A 1 94 ? 12.353 -2.167 91.005 1.00 11.96 106 THR B N 1
ATOM 893 C CA . THR A 1 94 ? 11.442 -1.102 90.620 1.00 13.08 106 THR B CA 1
ATOM 894 C C . THR A 1 94 ? 10.178 -1.541 89.888 1.00 13.06 106 THR B C 1
ATOM 895 O O . THR A 1 94 ? 10.074 -2.657 89.354 1.00 12.56 106 THR B O 1
ATOM 901 N N . GLN A 1 95 ? 9.249 -0.601 89.818 1.00 12.34 107 GLN B N 1
ATOM 902 C CA . GLN A 1 95 ? 8.041 -0.755 89.044 1.00 13.24 107 GLN B CA 1
ATOM 903 C C . GLN A 1 95 ? 8.017 0.529 88.225 1.00 12.19 107 GLN B C 1
ATOM 904 O O . GLN A 1 95 ? 8.408 1.577 88.721 1.00 14.09 107 GLN B O 1
ATOM 913 N N . TRP A 1 96 ? 7.658 0.439 86.954 1.00 10.98 108 TRP B N 1
ATOM 914 C CA . TRP A 1 96 ? 7.642 1.611 86.088 1.00 11.76 108 TRP B CA 1
ATOM 915 C C . TRP A 1 96 ? 6.316 1.891 85.395 1.00 11.66 108 TRP B C 1
ATOM 916 O O . TRP A 1 96 ? 5.503 0.985 85.185 1.00 12.02 108 TRP B O 1
ATOM 929 N N . LEU A 1 97 ? 6.158 3.144 84.980 1.00 10.68 109 LEU B N 1
ATOM 930 C CA . LEU A 1 97 ? 4.990 3.608 84.263 1.00 9.96 109 LEU B CA 1
ATOM 931 C C . LEU A 1 97 ? 5.541 4.345 83.047 1.00 11.45 109 LEU B C 1
ATOM 932 O O . LEU A 1 97 ? 6.296 5.310 83.197 1.00 13.21 109 LEU B O 1
ATOM 938 N N . LEU A 1 98 ? 5.182 3.892 81.854 1.00 11.23 110 LEU B N 1
ATOM 939 C CA . LEU A 1 98 ? 5.626 4.509 80.604 1.00 11.45 110 LEU B CA 1
ATOM 940 C C . LEU A 1 98 ? 4.381 5.214 80.012 1.00 12.99 110 LEU B C 1
ATOM 941 O O . LEU A 1 98 ? 3.434 4.543 79.601 1.00 12.85 110 LEU B O 1
ATOM 951 N N . THR A 1 99 ? 4.374 6.542 79.973 1.00 12.67 111 THR B N 1
ATOM 952 C CA . THR A 1 99 ? 3.225 7.263 79.417 1.00 12.32 111 THR B CA 1
ATOM 953 C C . THR A 1 99 ? 3.593 7.894 78.089 1.00 13.74 111 THR B C 1
ATOM 954 O O . THR A 1 99 ? 4.628 8.546 77.995 1.00 13.55 111 THR B O 1
ATOM 960 N N . SER A 1 100 ? 2.777 7.676 77.063 1.00 13.59 112 SER B N 1
ATOM 961 C CA . SER A 1 100 ? 3.001 8.275 75.760 1.00 14.38 112 SER B CA 1
ATOM 962 C C . SER A 1 100 ? 2.005 9.430 75.618 1.00 17.25 112 SER B C 1
ATOM 963 O O . SER A 1 100 ? 0.880 9.350 76.123 1.00 18.14 112 SER B O 1
ATOM 968 N N . GLY A 1 101 ? 2.401 10.505 74.937 1.00 17.62 113 GLY B N 1
ATOM 969 C CA . GLY A 1 101 ? 1.472 11.607 74.724 1.00 17.20 113 GLY B CA 1
ATOM 970 C C . GLY A 1 101 ? 0.436 11.125 73.717 1.00 17.32 113 GLY B C 1
ATOM 971 O O . GLY A 1 101 ? 0.807 10.645 72.631 1.00 20.72 113 GLY B O 1
ATOM 973 N N . THR A 1 102 ? -0.846 11.222 74.053 1.00 16.76 114 THR B N 1
ATOM 974 C CA . THR A 1 102 ? -1.919 10.747 73.153 1.00 16.92 114 THR B CA 1
ATOM 975 C C . THR A 1 102 ? -2.954 11.827 72.939 1.00 19.48 114 THR B C 1
ATOM 976 O O . THR A 1 102 ? -2.951 12.839 73.651 1.00 19.09 114 THR B O 1
ATOM 982 N N . THR A 1 103 ? -3.853 11.615 71.984 1.00 20.95 115 THR B N 1
ATOM 983 C CA . THR A 1 103 ? -4.937 12.557 71.787 1.00 23.53 115 THR B CA 1
ATOM 984 C C . THR A 1 103 ? -5.897 12.198 72.923 1.00 27.56 115 THR B C 1
ATOM 985 O O . THR A 1 103 ? -5.747 11.130 73.537 1.00 28.60 115 THR B O 1
ATOM 995 N N . GLU A 1 104 ? -6.850 13.074 73.233 1.00 33.18 116 GLU B N 1
ATOM 996 C CA . GLU A 1 104 ? -7.819 12.837 74.313 1.00 38.41 116 GLU B CA 1
ATOM 997 C C . GLU A 1 104 ? -8.605 11.531 74.165 1.00 38.28 116 GLU B C 1
ATOM 998 O O . GLU A 1 104 ? -8.905 10.846 75.147 1.00 38.26 116 GLU B O 1
ATOM 1005 N N . ALA A 1 105 ? -8.918 11.199 72.922 1.00 37.51 117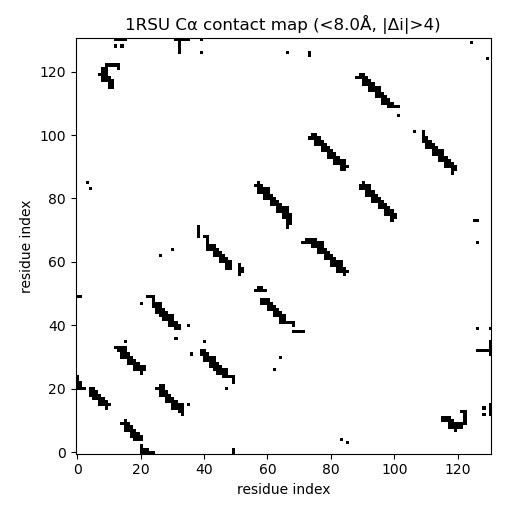 ALA B N 1
ATOM 1006 C CA . ALA A 1 105 ? -9.650 9.991 72.585 1.00 36.97 117 ALA B CA 1
ATOM 1007 C C . ALA A 1 105 ? -8.828 8.735 72.889 1.00 36.33 117 ALA B C 1
ATOM 1008 O O . ALA A 1 105 ? -9.359 7.718 73.346 1.00 37.24 117 ALA B O 1
ATOM 1011 N N . ASN A 1 106 ? -7.526 8.819 72.648 1.00 32.43 118 ASN B N 1
ATOM 1012 C CA . ASN A 1 106 ? -6.649 7.691 72.841 1.00 29.15 118 ASN B CA 1
ATOM 1013 C C . ASN A 1 106 ? -5.986 7.600 74.182 1.00 26.54 118 ASN B C 1
ATOM 1014 O O . ASN A 1 106 ? -5.090 6.777 74.350 1.0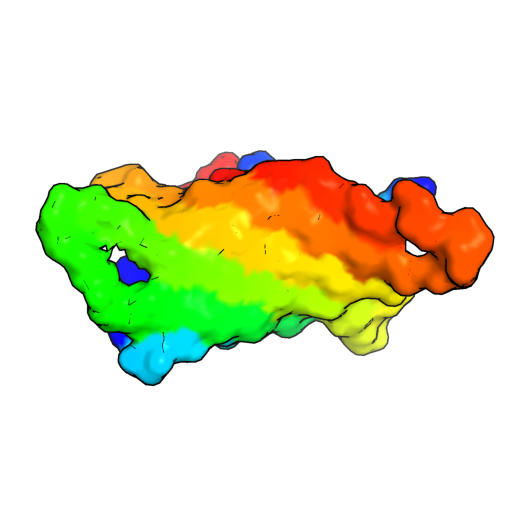0 23.85 118 ASN B O 1
ATOM 1022 N N . ALA A 1 107 ? -6.409 8.425 75.131 1.00 23.27 119 ALA B N 1
ATOM 1023 C CA . ALA A 1 107 ? -5.797 8.418 76.445 1.00 24.40 119 ALA B CA 1
ATOM 1024 C C . ALA A 1 107 ? -5.872 7.071 77.172 1.00 23.24 119 ALA B C 1
ATOM 1025 O O . ALA A 1 107 ? -5.098 6.829 78.098 1.00 23.07 119 ALA B O 1
ATOM 1028 N N . TRP A 1 108 ? -6.773 6.186 76.749 1.00 23.40 120 TRP B N 1
ATOM 1029 C CA . TRP A 1 108 ? -6.898 4.874 77.384 1.00 23.24 120 TRP B CA 1
ATOM 1030 C C . TRP A 1 108 ? -5.661 3.984 77.187 1.00 21.39 120 TRP B C 1
ATOM 1031 O O . TRP A 1 108 ? -5.393 3.107 77.995 1.00 22.33 120 TRP B O 1
ATOM 1044 N N . LYS A 1 109 ? -4.942 4.171 76.087 1.00 20.15 121 LYS B N 1
ATOM 1045 C CA . LYS A 1 109 ? -3.748 3.366 75.840 1.00 21.16 121 LYS B CA 1
ATOM 1046 C C . LYS A 1 109 ? -2.504 4.206 76.063 1.00 19.97 121 LYS B C 1
ATOM 1047 O O . LYS A 1 109 ? -1.463 3.936 75.474 1.00 20.07 121 LYS B O 1
ATOM 1057 N N . SER A 1 110 ? -2.601 5.216 76.923 1.00 17.59 122 SER B N 1
ATOM 1058 C CA . SER A 1 110 ? -1.459 6.080 77.153 1.00 16.24 122 SER B CA 1
ATOM 1059 C C . SER A 1 110 ? -0.412 5.554 78.124 1.00 14.66 122 SER B C 1
ATOM 1060 O O . SER A 1 110 ? 0.748 5.927 78.014 1.00 15.92 122 SER B O 1
ATOM 1065 N N . THR A 1 111 ? -0.798 4.687 79.052 1.00 11.69 123 THR B N 1
ATOM 1066 C CA . THR A 1 111 ? 0.133 4.249 80.079 1.00 12.48 123 THR B CA 1
ATOM 1067 C C . THR A 1 111 ? 0.371 2.742 80.259 1.00 13.76 123 THR B C 1
ATOM 1068 O O . THR A 1 111 ? -0.547 2.003 80.635 1.00 14.25 123 THR B O 1
ATOM 1074 N N . LEU A 1 112 ? 1.611 2.312 80.019 1.00 12.63 124 LEU B N 1
ATOM 1075 C CA . LEU A 1 112 ? 2.014 0.915 80.215 1.00 12.38 124 LEU B CA 1
ATOM 1076 C C . LEU A 1 112 ? 2.651 0.772 81.604 1.00 11.73 124 LEU B C 1
ATOM 1077 O O . LEU A 1 112 ? 3.255 1.717 82.114 1.00 11.71 124 LEU B O 1
ATOM 1083 N N . VAL A 1 113 ? 2.474 -0.390 82.221 1.00 12.82 125 VAL B N 1
ATOM 1084 C CA . VAL A 1 113 ? 3.046 -0.668 83.541 1.00 13.79 125 VAL B CA 1
ATOM 1085 C C . VAL A 1 113 ? 3.918 -1.927 83.449 1.00 13.91 125 VAL B C 1
ATOM 1086 O O . VAL A 1 113 ? 3.625 -2.832 82.669 1.00 13.40 125 VAL B O 1
ATOM 1091 N N . GLY A 1 114 ? 5.027 -1.934 84.181 1.00 12.21 126 GLY B N 1
ATOM 1092 C CA . GLY A 1 114 ? 5.928 -3.069 84.183 1.00 11.34 126 GLY B CA 1
ATOM 1093 C C . GLY A 1 114 ? 6.862 -2.985 85.382 1.00 13.05 126 GLY B C 1
ATOM 1094 O O . GLY A 1 114 ? 6.650 -2.184 86.300 1.00 10.93 126 GLY B O 1
ATOM 1096 N N . HIS A 1 115 ? 7.903 -3.810 85.388 1.00 14.36 127 HIS B N 1
ATOM 1097 C CA . HIS A 1 115 ? 8.843 -3.814 86.503 1.00 13.65 127 HIS B CA 1
ATOM 1098 C C . HIS A 1 115 ? 10.204 -4.154 85.965 1.00 15.33 127 HIS B C 1
ATOM 1099 O O . HIS A 1 115 ? 10.316 -4.776 84.912 1.00 15.60 127 HIS B O 1
ATOM 1109 N N . ASP A 1 116 ? 11.237 -3.718 86.671 1.00 15.56 128 ASP B N 1
ATOM 1110 C CA . ASP A 1 116 ? 12.622 -3.955 86.266 1.00 15.65 128 ASP B CA 1
ATOM 1111 C C . ASP A 1 116 ? 13.436 -4.216 87.519 1.00 16.33 128 ASP B C 1
ATOM 1112 O O . ASP A 1 116 ? 13.128 -3.655 88.578 1.00 15.94 128 ASP B O 1
ATOM 1118 N N . THR A 1 117 ? 14.471 -5.048 87.397 1.00 15.55 129 THR B N 1
ATOM 1119 C CA . THR A 1 117 ? 15.386 -5.306 88.501 1.00 15.23 129 THR B CA 1
ATOM 1120 C C . THR A 1 117 ? 16.759 -4.966 87.957 1.00 14.12 129 THR B C 1
ATOM 1121 O O . THR A 1 117 ? 17.100 -5.358 86.845 1.00 16.79 129 THR B O 1
ATOM 1127 N N . PHE A 1 118 ? 17.491 -4.130 88.677 1.00 15.34 130 PHE B N 1
ATOM 1128 C CA . PHE A 1 118 ? 18.831 -3.727 88.255 1.00 15.16 130 PHE B CA 1
ATOM 1129 C C . PHE A 1 118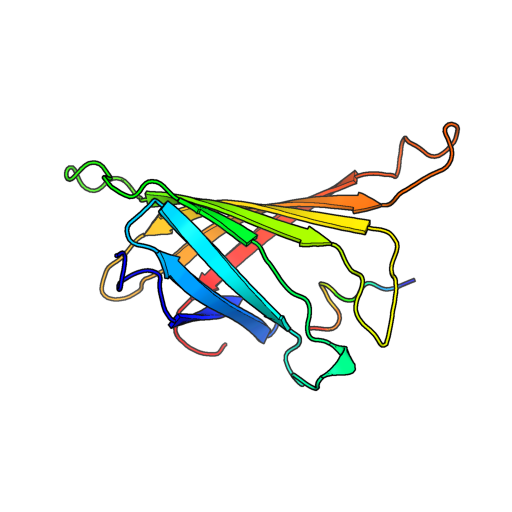 ? 19.860 -4.307 89.213 1.00 16.97 130 PHE B C 1
ATOM 1130 O O . PHE A 1 118 ? 19.630 -4.367 90.435 1.00 16.88 130 PHE B O 1
ATOM 1139 N N . THR A 1 119 ? 21.001 -4.695 88.649 1.00 16.93 131 THR B N 1
ATOM 1140 C CA . THR A 1 119 ? 22.108 -5.252 89.418 1.00 18.57 131 THR B CA 1
ATOM 1141 C C . THR A 1 119 ? 23.401 -4.573 88.953 1.00 17.79 131 THR B C 1
ATOM 1142 O O . THR A 1 119 ? 23.417 -3.916 87.899 1.00 14.97 131 THR B O 1
ATOM 1148 N N . LYS A 1 120 ? 24.475 -4.758 89.730 1.00 18.50 132 LYS B N 1
ATOM 1149 C CA . LYS A 1 120 ? 25.795 -4.186 89.427 1.00 21.97 132 LYS B CA 1
ATOM 1150 C C . LYS A 1 120 ? 26.583 -5.020 88.415 1.00 24.27 132 LYS B C 1
ATOM 1151 O O . LYS A 1 120 ? 27.522 -4.532 87.798 1.00 22.41 132 LYS B O 1
ATOM 1169 N N . VAL A 1 121 ? 26.188 -6.275 88.258 1.00 30.30 133 VAL B N 1
ATOM 1170 C CA . VAL A 1 121 ? 26.851 -7.194 87.344 1.00 36.03 133 VAL B CA 1
ATOM 1171 C C . VAL A 1 121 ? 26.081 -7.298 86.045 1.00 38.94 133 VAL B C 1
ATOM 1172 O O . VAL A 1 121 ? 24.853 -7.416 86.052 1.00 36.63 133 VAL B O 1
ATOM 1177 N N . LYS A 1 122 ? 26.813 -7.225 84.936 1.00 45.46 134 LYS B N 1
ATOM 1178 C CA . LYS A 1 122 ? 26.234 -7.336 83.598 1.00 52.43 134 LYS B CA 1
ATOM 1179 C C . LYS A 1 122 ? 25.485 -8.647 83.491 1.00 58.14 134 LYS B C 1
ATOM 1180 O O . LYS A 1 122 ? 25.922 -9.657 84.046 1.00 60.52 134 LYS B O 1
ATOM 1190 N N . PRO A 1 123 ? 24.340 -8.649 82.795 1.00 63.27 135 PRO B N 1
ATOM 1191 C CA . PRO A 1 123 ? 23.575 -9.890 82.658 1.00 67.18 135 PRO B CA 1
ATOM 1192 C C . PRO A 1 123 ? 24.358 -10.859 81.770 1.00 69.57 135 PRO B C 1
ATOM 1193 O O . PRO A 1 123 ? 24.828 -10.414 80.690 1.00 70.46 135 PRO B O 1
ATOM 1197 N N . TRP B 2 3 ? 5.276 -1.163 66.278 1.00 59.37 2 TRP P N 1
ATOM 1198 C CA . TRP B 2 3 ? 6.018 -0.016 66.892 1.00 59.53 2 TRP P CA 1
ATOM 1199 C C . TRP B 2 3 ? 6.862 -0.521 68.070 1.00 56.80 2 TRP P C 1
ATOM 1200 O O . TRP B 2 3 ? 6.436 -1.425 68.802 1.00 57.05 2 TRP P O 1
ATOM 1212 N N . SER B 2 4 ? 8.071 0.015 68.213 1.00 51.98 3 SER P N 1
ATOM 1213 C CA . SER B 2 4 ? 8.946 -0.372 69.317 1.00 46.39 3 SER P CA 1
ATOM 1214 C C . SER B 2 4 ? 9.210 0.883 70.116 1.00 40.45 3 SER P C 1
ATOM 1215 O O . SER B 2 4 ? 8.682 1.958 69.792 1.00 41.03 3 SER P O 1
ATOM 1220 N N . HIS B 2 5 ? 10.053 0.769 71.125 1.00 32.75 4 HIS P N 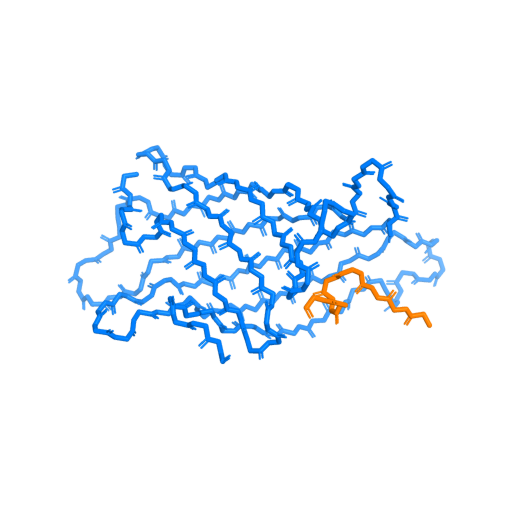1
ATOM 1221 C CA . HIS B 2 5 ? 10.330 1.912 71.966 1.00 27.13 4 HIS P CA 1
ATOM 1222 C C . HIS B 2 5 ? 11.776 1.864 72.470 1.00 25.61 4 HIS P C 1
ATOM 1223 O O . HIS B 2 5 ? 12.263 0.792 72.875 1.00 24.29 4 HIS P O 1
ATOM 1233 N N . PRO B 2 6 ? 12.461 3.035 72.511 1.00 22.22 5 PRO P N 1
ATOM 1234 C CA . PRO B 2 6 ? 13.847 3.087 72.972 1.00 20.66 5 PRO P CA 1
ATOM 1235 C C . PRO B 2 6 ? 14.118 2.448 74.306 1.00 19.90 5 PRO P C 1
ATOM 1236 O O . PRO B 2 6 ? 15.205 1.972 74.516 1.00 20.56 5 PRO P O 1
ATOM 1240 N N . GLN B 2 7 ? 13.133 2.393 75.201 1.00 18.03 6 GLN P N 1
ATOM 1241 C CA . GLN B 2 7 ? 13.353 1.767 76.513 1.00 18.00 6 GLN P CA 1
ATOM 1242 C C . GLN B 2 7 ? 13.671 0.269 76.421 1.00 19.96 6 GLN P C 1
ATOM 1243 O O . GLN B 2 7 ? 14.385 -0.279 77.260 1.00 18.54 6 GLN P O 1
ATOM 1252 N N . PHE B 2 8 ? 13.170 -0.367 75.369 1.00 23.88 7 PHE P N 1
ATOM 1253 C CA . PHE B 2 8 ? 13.312 -1.810 75.221 1.00 29.71 7 PHE P CA 1
ATOM 1254 C C . PHE B 2 8 ? 14.131 -2.281 74.045 1.00 35.42 7 PHE P C 1
ATOM 1255 O O . PHE B 2 8 ? 14.177 -3.475 73.749 1.00 37.88 7 PHE P O 1
ATOM 1264 N N . GLU B 2 9 ? 14.719 -1.331 73.339 1.00 40.40 8 GLU P N 1
ATOM 1265 C CA . GLU B 2 9 ? 15.595 -1.655 72.236 1.00 47.51 8 GLU P CA 1
ATOM 1266 C C . GLU B 2 9 ? 16.973 -1.748 72.905 1.00 52.07 8 GLU P C 1
ATOM 1267 O O . GLU B 2 9 ? 17.984 -1.996 72.249 1.00 54.01 8 GLU P O 1
ATOM 1274 N N . LYS B 2 10 ? 16.983 -1.549 74.224 1.00 57.35 9 LYS P N 1
ATOM 1275 C CA . LYS B 2 10 ? 18.191 -1.538 75.035 1.00 61.81 9 LYS P CA 1
ATOM 1276 C C . LYS B 2 10 ? 18.735 -2.913 75.476 1.00 63.05 9 LYS P C 1
ATOM 1277 O O . LYS B 2 10 ? 18.458 -3.921 74.787 1.00 65.57 9 LYS P O 1
#

CATH classification: 2.40.128.30

Nearest PDB structures (foldseek):
  1nbx-assembly1_B  TM=1.001E+00  e=4.111E-20  Streptomyces avidinii
  4cpi-assembly1_D  TM=9.908E-01  e=2.862E-20  Streptomyces avidinii
  1kff-assembly1_B  TM=9.945E-01  e=3.904E-20  Streptomyces avidinii
  6qw4-assembly1_A  TM=1.001E+00  e=1.044E-19  Streptomyces avidinii
  1kl5-assembly1_D  TM=9.990E-01  e=1.942E-19  Streptomyces avidinii

Organism: Streptomyces avidinii (NCBI:txid1895)

Sequence (131 aa):
MEAGITGTWYNQLGSTFIVTAGADGALTGTYESAVGNAESRYVVLTGRYDSAPATDGSGTALGWTVAWKNNYRNAHSATTWSGQYVGGAEARINTQWLLTSGTTEANAWKSTLVGHDTFTKVKPWSHPQFEK